Protein AF-A0A842NS32-F1 (afdb_monomer_lite)

Structure (mmCIF, N/CA/C/O backbone):
data_AF-A0A842NS32-F1
#
_entry.id   AF-A0A842NS32-F1
#
loop_
_atom_site.group_PDB
_atom_site.id
_atom_site.type_symbol
_atom_site.label_atom_id
_atom_site.label_alt_id
_atom_site.label_comp_id
_atom_site.label_asym_id
_atom_site.label_entity_id
_atom_site.label_seq_id
_atom_site.pdbx_PDB_ins_code
_atom_site.Cartn_x
_atom_site.Cartn_y
_atom_site.Cartn_z
_atom_site.occupancy
_atom_site.B_iso_or_equiv
_atom_site.auth_seq_id
_atom_site.auth_comp_id
_atom_site.auth_asym_id
_atom_site.auth_atom_id
_atom_site.pdbx_PDB_model_num
ATOM 1 N N . MET A 1 1 ? -2.900 14.618 24.234 1.00 45.28 1 MET A N 1
ATOM 2 C CA . MET A 1 1 ? -1.865 13.557 24.297 1.00 45.28 1 MET A CA 1
ATOM 3 C C . MET A 1 1 ? -1.963 12.513 23.173 1.00 45.28 1 MET A C 1
ATOM 5 O O . MET A 1 1 ? -0.923 12.152 22.649 1.00 45.28 1 MET A O 1
ATOM 9 N N . LYS A 1 2 ? -3.157 12.092 22.707 1.00 45.94 2 LYS A N 1
ATOM 10 C CA . LYS A 1 2 ? -3.294 11.136 21.575 1.00 45.94 2 LYS A CA 1
ATOM 11 C C . LYS A 1 2 ? -2.631 11.578 20.254 1.00 45.94 2 LYS A C 1
ATOM 13 O O . LYS A 1 2 ? -2.030 10.757 19.581 1.00 45.94 2 LYS A O 1
ATOM 18 N N . LYS A 1 3 ? -2.688 12.870 19.901 1.00 48.31 3 LYS A N 1
ATOM 19 C CA . LYS A 1 3 ? -2.127 13.389 18.633 1.00 48.31 3 LYS A CA 1
ATOM 20 C C . LYS A 1 3 ? -0.599 13.258 18.542 1.00 48.31 3 LYS A C 1
ATOM 22 O O . LYS A 1 3 ? -0.078 12.995 17.469 1.00 48.31 3 LYS A O 1
ATOM 27 N N . LEU A 1 4 ? 0.094 13.395 19.676 1.00 44.69 4 LEU A N 1
ATOM 28 C CA . LEU A 1 4 ? 1.550 13.268 19.749 1.00 44.69 4 LEU A CA 1
ATOM 29 C C . LEU A 1 4 ? 1.989 11.804 19.625 1.00 44.69 4 LEU A C 1
ATOM 31 O O . LEU A 1 4 ? 2.968 11.526 18.951 1.00 44.69 4 LEU A O 1
ATOM 35 N N . ALA A 1 5 ? 1.229 10.874 20.211 1.00 54.56 5 ALA A N 1
ATOM 36 C CA . ALA A 1 5 ? 1.487 9.442 20.075 1.00 54.56 5 ALA A CA 1
ATOM 37 C C . ALA A 1 5 ? 1.289 8.960 18.629 1.00 54.56 5 ALA A C 1
ATOM 39 O O . ALA A 1 5 ? 2.113 8.212 18.123 1.00 54.56 5 ALA A O 1
ATOM 40 N N . VAL A 1 6 ? 0.249 9.439 17.938 1.00 58.41 6 VAL A N 1
ATOM 41 C CA . VAL A 1 6 ? 0.015 9.116 16.518 1.00 58.41 6 VAL A CA 1
ATOM 42 C C . VAL A 1 6 ? 1.120 9.692 15.633 1.00 58.41 6 VAL A C 1
ATOM 44 O O . VAL A 1 6 ? 1.646 8.983 14.785 1.00 58.41 6 VAL A O 1
ATOM 47 N N . PHE A 1 7 ? 1.527 10.944 15.864 1.00 62.53 7 PHE A N 1
ATOM 48 C CA . PHE A 1 7 ? 2.652 11.543 15.143 1.00 62.53 7 PHE A CA 1
ATOM 49 C C . PHE A 1 7 ? 3.964 10.792 15.406 1.00 62.53 7 PHE A C 1
ATOM 51 O O . PHE A 1 7 ? 4.702 10.508 14.472 1.00 62.53 7 PHE A O 1
ATOM 58 N N . ALA A 1 8 ? 4.221 10.402 16.656 1.00 61.50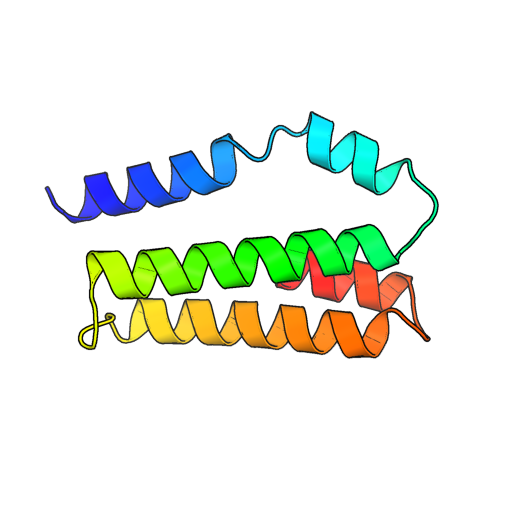 8 ALA A N 1
ATOM 59 C CA . ALA A 1 8 ? 5.387 9.606 17.016 1.00 61.50 8 ALA A CA 1
ATOM 60 C C . ALA A 1 8 ? 5.374 8.228 16.345 1.00 61.50 8 ALA A C 1
ATOM 62 O O . ALA A 1 8 ? 6.416 7.800 15.874 1.00 61.50 8 ALA A O 1
ATOM 63 N N . ILE A 1 9 ? 4.215 7.567 16.242 1.00 62.50 9 ILE A N 1
ATOM 64 C CA . ILE A 1 9 ? 4.062 6.287 15.532 1.00 62.50 9 ILE A CA 1
ATOM 65 C C . ILE A 1 9 ? 4.316 6.464 14.030 1.00 62.50 9 ILE A C 1
ATOM 67 O O . ILE A 1 9 ? 5.082 5.693 13.464 1.00 62.50 9 ILE A O 1
ATOM 71 N N . ILE A 1 10 ? 3.764 7.508 13.399 1.00 65.69 10 ILE A N 1
ATOM 72 C CA . ILE A 1 10 ? 4.023 7.823 11.982 1.00 65.69 10 ILE A CA 1
ATOM 73 C C . ILE A 1 10 ? 5.524 8.045 11.756 1.00 65.69 10 ILE A C 1
ATOM 75 O O . ILE A 1 10 ? 6.115 7.429 10.875 1.00 65.69 10 ILE A O 1
ATOM 79 N N . VAL A 1 11 ? 6.170 8.857 12.597 1.00 65.25 11 VAL A N 1
ATOM 80 C CA . VAL A 1 11 ? 7.615 9.112 12.509 1.00 65.25 11 VAL A CA 1
ATOM 81 C C . VAL A 1 11 ? 8.440 7.854 12.809 1.00 65.25 11 VAL A C 1
ATOM 83 O O . VAL A 1 11 ? 9.491 7.679 12.206 1.00 65.25 11 VAL A O 1
ATOM 86 N N . LEU A 1 12 ? 7.979 6.943 13.673 1.00 60.88 12 LEU A N 1
ATOM 87 C CA . LEU A 1 12 ? 8.664 5.671 13.941 1.00 60.88 12 LEU A CA 1
ATOM 88 C C . LEU A 1 12 ? 8.594 4.713 12.741 1.00 60.88 12 LEU A C 1
ATOM 90 O O . LEU A 1 12 ? 9.579 4.049 12.420 1.00 60.88 12 LEU A O 1
ATOM 94 N N . ILE A 1 13 ? 7.441 4.651 12.067 1.00 58.75 13 ILE A N 1
ATOM 95 C CA . ILE A 1 13 ? 7.239 3.812 10.876 1.00 58.75 13 ILE A CA 1
ATOM 96 C C . ILE A 1 13 ? 8.081 4.349 9.715 1.00 58.75 13 ILE A C 1
ATOM 98 O O . ILE A 1 13 ? 8.791 3.580 9.081 1.00 58.75 13 ILE A O 1
ATOM 102 N N . PHE A 1 14 ? 8.084 5.665 9.485 1.00 56.38 14 PHE A N 1
ATOM 103 C CA . PHE A 1 14 ? 8.897 6.277 8.427 1.00 56.38 14 PHE A CA 1
ATOM 104 C C . PHE A 1 14 ? 10.395 6.329 8.768 1.00 56.38 14 PHE A C 1
ATOM 106 O O . PHE A 1 14 ? 11.233 6.163 7.889 1.00 56.38 14 PHE A O 1
ATOM 113 N N . GLY A 1 15 ? 10.752 6.515 10.039 1.00 50.09 15 GLY A N 1
ATOM 114 C CA . GLY A 1 15 ? 12.141 6.642 10.491 1.00 50.09 15 GLY A CA 1
ATOM 115 C C . GLY A 1 15 ? 12.913 5.323 10.554 1.00 50.09 15 GLY A C 1
ATOM 116 O O . GLY A 1 15 ? 14.141 5.342 10.587 1.00 50.09 15 GLY A O 1
ATOM 117 N N . THR A 1 16 ? 12.222 4.178 10.551 1.00 48.41 16 THR A N 1
ATOM 118 C CA . THR A 1 16 ? 12.861 2.850 10.469 1.00 48.41 16 THR A CA 1
ATOM 119 C C . THR A 1 16 ? 13.091 2.381 9.034 1.00 48.41 16 THR A C 1
ATOM 121 O O . THR A 1 16 ? 13.912 1.483 8.817 1.00 48.41 16 THR A O 1
ATOM 124 N N . ILE A 1 17 ? 12.467 3.032 8.043 1.00 52.47 17 ILE A N 1
ATOM 125 C CA . ILE A 1 17 ? 12.854 2.907 6.635 1.00 52.47 17 ILE A CA 1
ATOM 126 C C . ILE A 1 17 ? 14.156 3.692 6.471 1.00 52.47 17 ILE A C 1
ATOM 128 O O . ILE A 1 17 ? 14.203 4.840 6.038 1.00 52.47 17 ILE A O 1
ATOM 132 N N . SER A 1 18 ? 15.235 3.063 6.923 1.00 44.03 18 SER A N 1
ATOM 133 C CA . SER A 1 18 ? 16.591 3.570 6.795 1.00 44.03 18 SER A CA 1
ATOM 134 C C . SER A 1 18 ? 16.826 3.920 5.319 1.00 44.03 18 SER A C 1
ATOM 136 O O . SER A 1 18 ? 16.534 3.076 4.466 1.00 44.03 18 SER A O 1
ATOM 138 N N . PRO A 1 19 ? 17.385 5.097 4.983 1.00 50.09 19 PRO A N 1
ATOM 139 C CA . PRO A 1 19 ? 17.725 5.447 3.603 1.00 50.09 19 PRO A CA 1
ATOM 140 C C . PRO A 1 19 ? 18.559 4.363 2.911 1.00 50.09 19 PRO A C 1
ATOM 142 O O . PRO A 1 19 ? 18.449 4.184 1.710 1.00 50.09 19 PRO A O 1
ATOM 145 N N . SER A 1 20 ? 19.321 3.576 3.678 1.00 44.69 20 SER A N 1
ATOM 146 C CA . SER A 1 20 ? 20.116 2.438 3.209 1.00 44.69 20 SER A CA 1
ATOM 147 C C . SER A 1 20 ? 19.312 1.238 2.682 1.00 44.69 20 SER A C 1
ATOM 149 O O . SER A 1 20 ? 19.837 0.500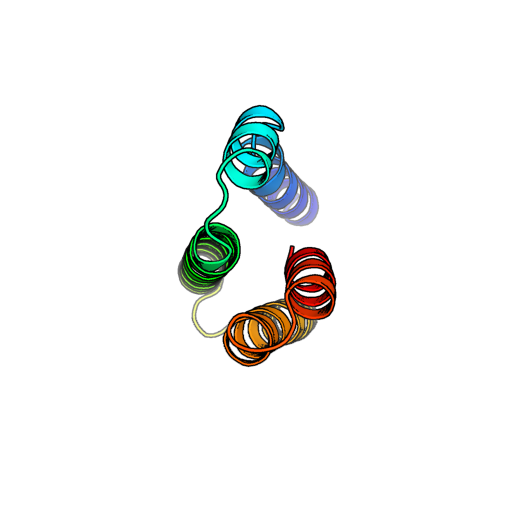 1.853 1.00 44.69 20 SER A O 1
ATOM 151 N N . LEU A 1 21 ? 18.065 1.023 3.122 1.00 46.56 21 LEU A N 1
ATOM 152 C CA . LEU A 1 21 ? 17.166 -0.005 2.562 1.00 46.56 21 LEU A CA 1
ATOM 153 C C . LEU A 1 21 ? 16.613 0.431 1.206 1.00 46.56 21 LEU A C 1
ATOM 155 O O . LEU A 1 21 ? 16.457 -0.384 0.299 1.00 46.56 21 LEU A O 1
ATOM 159 N N . VAL A 1 22 ? 16.347 1.729 1.080 1.00 48.72 22 VAL A N 1
ATOM 160 C CA . VAL A 1 22 ? 15.928 2.361 -0.167 1.00 48.72 22 VAL A CA 1
ATOM 161 C C . VAL A 1 22 ? 17.104 2.336 -1.147 1.00 48.72 22 VAL A C 1
ATOM 163 O O . VAL A 1 22 ? 16.966 1.806 -2.239 1.00 48.72 22 VAL A O 1
ATOM 166 N N . ASP A 1 23 ? 18.297 2.750 -0.731 1.00 43.69 23 ASP A N 1
ATOM 167 C CA . ASP A 1 23 ? 19.493 2.785 -1.585 1.00 43.69 23 ASP A CA 1
ATOM 168 C C . ASP A 1 23 ? 19.886 1.392 -2.127 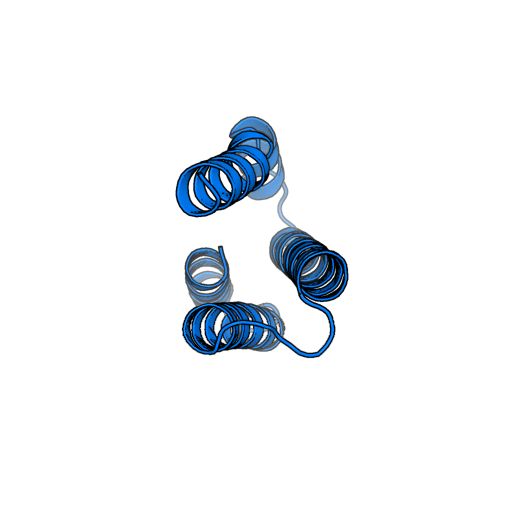1.00 43.69 23 ASP A C 1
ATOM 170 O O . ASP A 1 23 ? 20.226 1.244 -3.300 1.00 43.69 23 ASP A O 1
ATOM 174 N N . HIS A 1 24 ? 19.739 0.331 -1.319 1.00 46.31 24 HIS A N 1
ATOM 175 C CA . HIS A 1 24 ? 19.961 -1.048 -1.783 1.00 46.31 24 HIS A CA 1
ATOM 176 C C . HIS A 1 24 ? 18.851 -1.571 -2.711 1.00 46.31 24 HIS A C 1
ATOM 178 O O . HIS A 1 24 ? 19.147 -2.303 -3.653 1.00 46.31 24 HIS A O 1
ATOM 184 N N . ALA A 1 25 ? 17.585 -1.199 -2.481 1.00 49.06 25 ALA A N 1
ATOM 185 C CA . ALA A 1 25 ? 16.467 -1.590 -3.345 1.00 49.06 25 ALA A CA 1
ATOM 186 C C . ALA A 1 25 ? 16.472 -0.844 -4.691 1.00 49.06 25 ALA A C 1
ATOM 188 O O . ALA A 1 25 ? 16.066 -1.405 -5.704 1.00 49.06 25 ALA A O 1
ATOM 189 N N . TYR A 1 26 ? 16.975 0.393 -4.718 1.00 49.22 26 TYR A N 1
ATOM 190 C CA . TYR A 1 26 ? 17.201 1.162 -5.944 1.00 49.22 26 TYR A CA 1
ATOM 191 C C . TYR A 1 26 ? 18.434 0.668 -6.727 1.00 49.22 26 TYR A C 1
ATOM 193 O O . TYR A 1 26 ? 18.477 0.829 -7.948 1.00 49.22 26 TYR A O 1
ATOM 201 N N . GLY A 1 27 ? 19.407 0.037 -6.054 1.00 50.75 27 GLY A N 1
ATOM 202 C CA . GLY A 1 27 ? 20.610 -0.548 -6.662 1.00 50.75 27 GLY A CA 1
ATOM 203 C C . GLY A 1 27 ? 20.442 -1.960 -7.243 1.00 50.75 27 GLY A C 1
ATOM 204 O O . GLY A 1 27 ? 21.316 -2.415 -7.983 1.00 50.75 27 GLY A O 1
ATOM 205 N N . GLN A 1 28 ? 19.339 -2.659 -6.947 1.00 46.97 28 GLN A N 1
ATOM 206 C CA . GLN A 1 28 ? 19.068 -4.011 -7.444 1.00 46.97 28 GLN A CA 1
ATOM 207 C C . GLN A 1 28 ? 18.048 -3.975 -8.591 1.00 46.97 28 GLN A C 1
ATOM 209 O O . GLN A 1 28 ? 16.902 -3.570 -8.434 1.00 46.97 28 GLN A O 1
ATOM 214 N N . SER A 1 29 ? 18.493 -4.415 -9.763 1.00 56.16 29 SER A N 1
ATOM 215 C CA . SER A 1 29 ? 17.869 -4.339 -11.090 1.00 56.16 29 SER A CA 1
ATOM 216 C C . SER A 1 29 ? 16.600 -5.190 -11.303 1.00 56.16 29 SER A C 1
ATOM 218 O O . SER A 1 29 ? 16.325 -5.613 -12.425 1.00 56.16 29 SER A O 1
ATOM 220 N N . ASP A 1 30 ? 15.805 -5.427 -10.256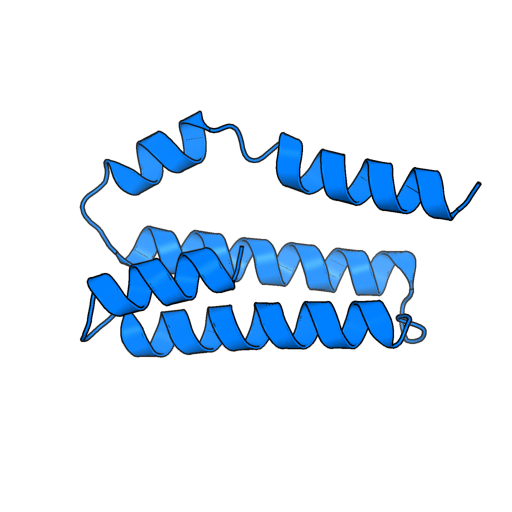 1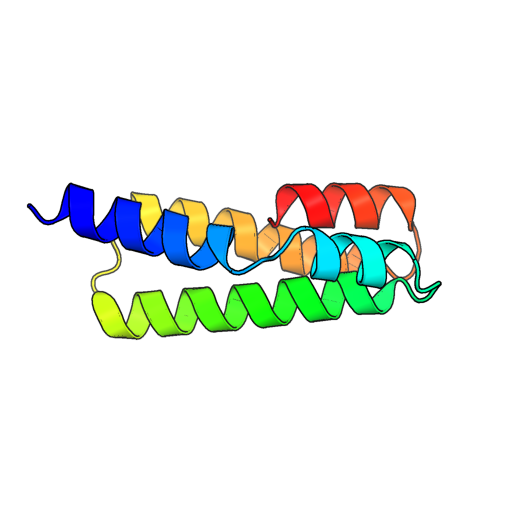.00 66.12 30 ASP A N 1
ATOM 221 C CA . ASP A 1 30 ? 14.511 -6.108 -10.342 1.00 66.12 30 ASP A CA 1
ATOM 222 C C . ASP A 1 30 ? 13.386 -5.171 -9.859 1.00 66.12 30 ASP A C 1
ATOM 224 O O . ASP A 1 30 ? 13.216 -4.984 -8.650 1.00 66.12 30 ASP A O 1
ATOM 228 N N . PRO A 1 31 ? 12.586 -4.595 -10.778 1.00 66.19 31 PRO A N 1
ATOM 229 C CA . PRO A 1 31 ? 11.457 -3.726 -10.446 1.00 66.19 31 PRO A CA 1
ATOM 230 C C . PRO A 1 31 ? 10.494 -4.342 -9.419 1.00 66.19 31 PRO A C 1
ATOM 232 O O . PRO A 1 31 ? 9.854 -3.615 -8.658 1.00 66.19 31 PRO A O 1
ATOM 235 N N . SER A 1 32 ? 10.418 -5.677 -9.327 1.00 76.38 32 SER A N 1
ATOM 236 C CA . SER A 1 32 ? 9.520 -6.369 -8.397 1.00 76.38 32 SER A CA 1
ATOM 237 C C . SER A 1 32 ? 9.830 -6.098 -6.921 1.00 76.38 32 SER A C 1
ATOM 239 O O . SER A 1 32 ? 8.953 -6.283 -6.069 1.00 76.38 32 SER A O 1
ATOM 241 N N . ILE A 1 33 ? 11.031 -5.603 -6.594 1.00 77.00 33 ILE A N 1
ATOM 242 C CA . ILE A 1 33 ? 11.383 -5.217 -5.225 1.00 77.00 33 ILE A CA 1
ATOM 243 C C . ILE A 1 33 ? 10.565 -4.020 -4.730 1.00 77.00 33 ILE A C 1
ATOM 245 O O . ILE A 1 33 ? 10.146 -4.014 -3.573 1.00 77.00 33 ILE A O 1
ATOM 249 N N . LEU A 1 34 ? 10.254 -3.061 -5.611 1.00 78.38 34 LEU A N 1
ATOM 250 C CA . LEU A 1 34 ? 9.418 -1.902 -5.281 1.00 78.38 34 LEU A CA 1
ATOM 251 C C . LEU A 1 34 ? 8.005 -2.354 -4.910 1.00 78.38 34 LEU A C 1
ATOM 253 O O . LEU A 1 34 ? 7.469 -1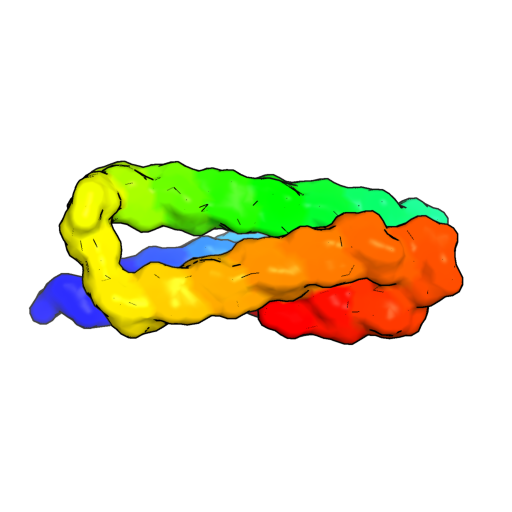.956 -3.877 1.00 78.38 34 LEU A O 1
ATOM 257 N N . LEU A 1 35 ? 7.437 -3.265 -5.705 1.00 83.06 35 LEU A N 1
ATOM 258 C CA . LEU A 1 35 ? 6.130 -3.852 -5.423 1.00 83.06 35 LEU A CA 1
ATOM 259 C C . LEU A 1 35 ? 6.132 -4.631 -4.101 1.00 83.06 35 LEU A C 1
ATOM 261 O O . LEU A 1 35 ? 5.210 -4.492 -3.300 1.00 83.06 35 LEU A O 1
ATOM 265 N N . ARG A 1 36 ? 7.179 -5.420 -3.830 1.00 83.44 36 ARG A N 1
ATOM 266 C CA . ARG A 1 36 ? 7.309 -6.159 -2.564 1.00 83.44 36 ARG A CA 1
ATOM 267 C C . ARG A 1 36 ? 7.334 -5.232 -1.352 1.00 83.44 36 ARG A C 1
ATOM 269 O O . ARG A 1 36 ? 6.635 -5.517 -0.382 1.00 83.44 36 ARG A O 1
ATOM 276 N N . ILE A 1 37 ? 8.103 -4.143 -1.412 1.00 81.12 37 ILE A N 1
ATOM 277 C CA . ILE A 1 37 ? 8.174 -3.144 -0.337 1.00 81.12 37 ILE A CA 1
ATOM 278 C C . ILE A 1 37 ? 6.797 -2.508 -0.125 1.00 81.12 37 ILE A C 1
ATOM 280 O O . ILE A 1 37 ? 6.295 -2.504 0.998 1.00 81.12 37 ILE A O 1
ATOM 284 N N . ALA A 1 38 ? 6.157 -2.054 -1.203 1.00 82.94 38 ALA A N 1
ATOM 285 C CA . ALA A 1 38 ? 4.853 -1.401 -1.152 1.00 82.94 38 ALA A CA 1
ATOM 286 C C . ALA A 1 38 ? 3.759 -2.317 -0.566 1.00 82.94 38 ALA A C 1
ATOM 288 O O . ALA A 1 38 ? 3.025 -1.916 0.335 1.00 82.94 38 ALA A O 1
ATOM 289 N N . VAL A 1 39 ? 3.701 -3.583 -0.996 1.00 87.06 39 VAL A N 1
ATOM 290 C CA . VAL A 1 39 ? 2.745 -4.581 -0.478 1.00 87.06 39 VAL A CA 1
ATOM 291 C C . VAL A 1 39 ? 3.005 -4.916 0.993 1.00 87.06 39 VAL A C 1
ATOM 293 O O . VAL A 1 39 ? 2.066 -5.138 1.760 1.00 87.06 39 VAL A O 1
ATOM 296 N N . GLN A 1 40 ? 4.270 -4.989 1.413 1.00 86.94 40 GLN A N 1
ATOM 297 C CA . GLN A 1 40 ? 4.603 -5.233 2.818 1.00 86.94 40 GLN A CA 1
ATOM 298 C C . GLN A 1 40 ? 4.242 -4.038 3.703 1.00 86.94 40 GLN A C 1
ATOM 300 O O . GLN A 1 40 ? 3.701 -4.247 4.790 1.00 86.94 40 GLN A O 1
ATOM 305 N N . ALA A 1 41 ? 4.503 -2.815 3.241 1.00 83.31 41 ALA A N 1
ATOM 306 C CA . ALA A 1 41 ? 4.129 -1.595 3.946 1.00 83.31 41 ALA A CA 1
ATOM 307 C C . ALA A 1 41 ? 2.603 -1.489 4.103 1.00 83.31 41 ALA A C 1
ATOM 309 O O . ALA A 1 41 ? 2.122 -1.320 5.222 1.00 83.31 41 ALA A O 1
ATOM 310 N N . ASP A 1 42 ? 1.842 -1.704 3.026 1.00 86.56 42 ASP A N 1
ATOM 311 C CA . ASP A 1 42 ? 0.372 -1.694 3.042 1.00 86.56 42 ASP A CA 1
ATOM 312 C C . ASP A 1 42 ? -0.206 -2.680 4.073 1.00 86.56 42 ASP A C 1
ATOM 314 O O . ASP A 1 42 ? -1.025 -2.310 4.918 1.00 86.56 42 ASP A O 1
ATOM 318 N N . LYS A 1 43 ? 0.317 -3.916 4.099 1.00 89.88 43 LYS A N 1
ATOM 319 C CA . LYS A 1 43 ? -0.058 -4.930 5.100 1.00 89.88 43 LYS A CA 1
ATOM 320 C C . LYS A 1 43 ? 0.266 -4.507 6.532 1.00 89.88 43 LYS A C 1
ATOM 322 O O . LYS A 1 43 ? -0.505 -4.784 7.449 1.00 89.88 43 LYS A O 1
ATOM 327 N N . GLN A 1 44 ? 1.415 -3.876 6.759 1.00 85.19 44 GLN A N 1
ATOM 328 C CA . GLN A 1 44 ? 1.769 -3.404 8.098 1.00 85.19 44 GLN A CA 1
ATOM 329 C C . GLN A 1 44 ? 0.857 -2.263 8.548 1.00 85.19 44 GLN A C 1
ATOM 331 O O . GLN A 1 44 ? 0.446 -2.251 9.707 1.00 85.19 44 GLN A O 1
ATOM 336 N N . ILE A 1 45 ? 0.502 -1.350 7.642 1.00 84.44 45 ILE A N 1
ATOM 337 C CA . ILE A 1 45 ? -0.380 -0.223 7.948 1.00 84.44 45 ILE A CA 1
ATOM 338 C C . ILE A 1 45 ? -1.779 -0.725 8.309 1.00 84.44 45 ILE A C 1
ATOM 340 O O . ILE A 1 45 ? -2.280 -0.351 9.368 1.00 84.44 45 ILE A O 1
ATOM 344 N N . VAL A 1 46 ? -2.386 -1.611 7.509 1.00 89.62 46 VAL A N 1
ATOM 345 C CA . VAL A 1 46 ? -3.736 -2.125 7.814 1.00 89.62 46 VAL A CA 1
ATOM 346 C C . VAL A 1 46 ? -3.770 -2.897 9.132 1.00 89.62 46 VAL A C 1
ATOM 348 O O . VAL A 1 46 ? -4.652 -2.660 9.951 1.00 89.62 46 VAL A O 1
ATOM 351 N N . ASN A 1 47 ? -2.755 -3.725 9.409 1.00 86.88 47 ASN A N 1
ATOM 352 C CA . ASN A 1 47 ? -2.658 -4.455 10.675 1.00 86.88 47 ASN A CA 1
ATOM 353 C C . ASN A 1 47 ? -2.521 -3.511 11.877 1.00 86.88 47 ASN A C 1
ATOM 355 O O . ASN A 1 47 ? -3.037 -3.794 12.958 1.00 86.88 47 ASN A O 1
ATOM 359 N N . GLN A 1 48 ? -1.807 -2.394 11.722 1.00 83.38 48 GLN A N 1
ATOM 360 C CA . GLN A 1 48 ? -1.687 -1.400 12.786 1.00 83.38 48 GLN A CA 1
ATOM 361 C C . GLN A 1 48 ? -2.970 -0.588 12.961 1.00 83.38 48 GLN A C 1
ATOM 363 O O . GLN A 1 48 ? -3.353 -0.316 14.098 1.00 83.38 48 GLN A O 1
ATOM 368 N N . LEU A 1 49 ? -3.643 -0.225 11.867 1.00 87.12 49 LEU A N 1
ATOM 369 C CA . LEU A 1 49 ? -4.932 0.459 11.920 1.00 87.12 49 LEU A CA 1
ATOM 370 C C . LEU A 1 49 ? -5.975 -0.407 12.628 1.00 87.12 49 LEU A C 1
ATOM 372 O O . LEU A 1 49 ? -6.594 0.068 13.578 1.00 87.12 49 LEU A O 1
ATOM 376 N N . ASP A 1 50 ? -6.086 -1.678 12.247 1.00 88.19 50 ASP A N 1
ATOM 377 C CA . ASP A 1 50 ? -6.971 -2.652 12.890 1.00 88.19 50 ASP A CA 1
ATOM 378 C C . ASP A 1 50 ? -6.608 -2.854 14.371 1.00 88.19 50 ASP A C 1
ATOM 380 O O . ASP A 1 50 ? -7.452 -2.761 15.257 1.00 88.19 50 ASP A O 1
ATOM 384 N N . ARG A 1 51 ? -5.316 -2.985 14.695 1.00 90.31 51 ARG A N 1
ATOM 385 C CA . ARG A 1 51 ? -4.870 -3.131 16.090 1.00 90.31 51 ARG A CA 1
ATOM 386 C C . ARG A 1 51 ? -5.173 -1.913 16.970 1.00 90.31 51 ARG A C 1
ATOM 388 O O . ARG A 1 51 ? -5.403 -2.077 18.168 1.00 90.31 51 ARG A O 1
ATOM 395 N N . VAL A 1 52 ? -5.078 -0.697 16.433 1.00 87.19 52 VAL A N 1
ATOM 396 C CA . VAL A 1 52 ? -5.228 0.548 17.212 1.00 87.19 52 VAL A CA 1
ATOM 397 C C . VAL A 1 52 ? -6.679 1.020 17.262 1.00 87.19 52 VAL A C 1
ATOM 399 O O . VAL A 1 52 ? -7.103 1.568 18.282 1.00 87.19 52 VAL A O 1
ATOM 402 N N . TYR A 1 53 ? -7.426 0.831 16.176 1.00 86.19 53 TYR A N 1
ATOM 403 C CA . TYR A 1 53 ? -8.762 1.393 15.994 1.00 86.19 53 TYR A CA 1
ATOM 404 C C . TYR A 1 53 ? -9.852 0.339 15.759 1.00 86.19 53 TYR A C 1
ATOM 406 O O . TYR A 1 53 ? -11.023 0.667 15.951 1.00 86.19 53 TYR A O 1
ATOM 414 N N . GLY A 1 54 ? -9.505 -0.894 15.376 1.00 89.31 54 GLY A N 1
ATOM 415 C CA . GLY A 1 54 ? -10.456 -1.933 14.970 1.00 89.31 54 GLY A CA 1
ATOM 416 C C . GLY A 1 54 ? -11.405 -1.416 13.892 1.00 89.31 54 GLY A C 1
ATOM 417 O O . GLY A 1 54 ? -10.989 -0.740 12.953 1.00 89.31 54 GLY A O 1
ATOM 418 N N . ASP A 1 55 ? -12.705 -1.607 14.108 1.00 88.19 55 ASP A N 1
ATOM 419 C CA . ASP A 1 55 ? -13.760 -1.117 13.211 1.00 88.19 55 ASP A CA 1
ATOM 420 C C . ASP A 1 55 ? -13.971 0.412 13.259 1.00 88.19 55 ASP A C 1
ATOM 422 O O . ASP A 1 55 ? -14.802 0.959 12.535 1.00 88.19 55 ASP A O 1
ATOM 426 N N . GLN A 1 56 ? -13.255 1.134 14.129 1.00 91.88 56 GLN A N 1
ATOM 427 C CA . GLN A 1 56 ? -13.444 2.568 14.386 1.00 91.88 56 GLN A CA 1
ATOM 428 C C . GLN A 1 56 ? -12.293 3.426 13.843 1.00 91.88 56 GLN A C 1
ATOM 430 O O . GLN A 1 56 ? -11.874 4.399 14.481 1.00 91.88 56 GLN A O 1
ATOM 435 N N . ILE A 1 57 ? -11.765 3.082 12.664 1.00 86.75 57 ILE A N 1
ATOM 436 C CA . ILE A 1 57 ? -10.729 3.880 11.995 1.00 86.75 57 ILE A CA 1
ATOM 437 C C . ILE A 1 57 ? -11.295 5.278 11.678 1.00 86.75 57 ILE A C 1
ATOM 439 O O . ILE A 1 57 ? -12.318 5.401 11.004 1.00 86.75 57 ILE A O 1
ATOM 443 N N . PRO A 1 58 ? -10.642 6.364 12.132 1.00 88.19 58 PRO A N 1
ATOM 444 C CA . PRO A 1 58 ? -11.046 7.721 11.787 1.00 88.19 58 PRO A CA 1
ATOM 445 C C . PRO A 1 58 ? -11.107 7.937 10.268 1.00 88.19 58 PRO A C 1
ATOM 447 O O . PRO A 1 58 ? -10.154 7.617 9.560 1.00 88.19 58 PRO A O 1
ATOM 450 N N . ASN A 1 59 ? -12.183 8.559 9.773 1.00 87.00 59 ASN A N 1
ATOM 451 C CA . ASN A 1 59 ? -12.433 8.743 8.334 1.00 87.00 59 ASN A CA 1
ATOM 452 C C . ASN A 1 59 ? -11.253 9.388 7.576 1.00 87.00 59 ASN A C 1
ATOM 454 O O . ASN A 1 59 ? -10.926 9.003 6.462 1.00 87.00 59 ASN A O 1
ATOM 458 N N . ASN A 1 60 ? -10.559 10.349 8.189 1.00 83.19 60 ASN A N 1
ATOM 459 C CA . ASN A 1 60 ? -9.386 10.979 7.580 1.00 83.19 60 ASN A CA 1
ATOM 460 C C . ASN A 1 60 ? -8.198 10.013 7.412 1.00 83.19 60 ASN A C 1
ATOM 462 O O . ASN A 1 60 ? -7.457 10.136 6.439 1.00 83.19 60 ASN A O 1
ATOM 466 N N . LEU A 1 61 ? -8.013 9.073 8.345 1.00 82.94 61 LEU A N 1
ATOM 467 C CA . LEU A 1 61 ? -6.991 8.030 8.243 1.00 82.94 61 LEU A CA 1
ATOM 468 C C . LEU A 1 61 ? -7.397 6.966 7.226 1.00 82.94 61 LEU A C 1
ATOM 470 O O . LEU A 1 61 ? -6.547 6.529 6.461 1.00 82.94 61 LEU A O 1
ATOM 474 N N . GLN A 1 62 ? -8.683 6.614 7.168 1.00 88.25 62 GLN A N 1
ATOM 475 C CA . GLN A 1 62 ? -9.206 5.690 6.163 1.00 88.25 62 GLN A CA 1
ATOM 476 C C . GLN A 1 62 ? -9.026 6.243 4.743 1.00 88.25 62 GLN A C 1
ATOM 478 O O . GLN A 1 62 ? -8.472 5.557 3.895 1.00 88.25 62 GLN A O 1
ATOM 483 N N . ILE A 1 63 ? -9.349 7.520 4.506 1.00 86.81 63 ILE A N 1
ATOM 484 C CA . ILE A 1 63 ? -9.112 8.182 3.211 1.00 86.81 63 ILE A CA 1
ATOM 485 C C . ILE A 1 63 ? -7.627 8.147 2.820 1.00 86.81 63 ILE A C 1
ATOM 487 O O . ILE A 1 63 ? -7.298 7.923 1.653 1.00 86.81 63 ILE A O 1
ATOM 491 N N . LEU A 1 64 ? -6.726 8.397 3.777 1.00 85.56 64 LEU A N 1
ATOM 492 C CA . LEU A 1 64 ? -5.286 8.384 3.519 1.00 85.56 64 LEU A CA 1
ATOM 493 C C . LEU A 1 64 ? -4.791 6.969 3.199 1.00 85.56 64 LEU A C 1
ATOM 495 O O . LEU A 1 64 ? -4.061 6.788 2.225 1.00 85.56 64 LEU A O 1
ATOM 499 N N . TYR A 1 65 ? -5.238 5.982 3.977 1.00 87.50 65 TYR A N 1
ATOM 500 C CA . TYR A 1 65 ? -4.949 4.573 3.743 1.00 87.50 65 TYR A CA 1
ATOM 501 C C . TYR A 1 65 ? -5.452 4.119 2.368 1.00 87.50 65 TYR A C 1
ATOM 503 O O . TYR A 1 65 ? -4.664 3.628 1.568 1.00 87.50 65 TYR A O 1
ATOM 511 N N . ASP A 1 66 ? -6.713 4.392 2.027 1.00 90.75 66 ASP A N 1
ATOM 512 C CA . ASP A 1 66 ? -7.314 4.012 0.744 1.00 90.75 66 ASP A CA 1
ATOM 513 C C . ASP A 1 66 ? -6.604 4.649 -0.456 1.00 90.75 66 ASP A C 1
ATOM 515 O O . ASP A 1 66 ? -6.628 4.108 -1.567 1.00 90.75 66 ASP A O 1
ATOM 519 N N . LYS A 1 67 ? -6.016 5.838 -0.273 1.00 86.88 67 LYS A N 1
ATOM 520 C CA . LYS A 1 67 ? -5.215 6.498 -1.308 1.00 86.88 67 LYS A CA 1
ATOM 521 C C . LYS A 1 67 ? -3.886 5.770 -1.512 1.00 86.88 67 LYS A C 1
ATOM 523 O O . LYS A 1 67 ? -3.558 5.460 -2.656 1.00 86.88 67 LYS A O 1
ATOM 528 N N . GLY A 1 68 ? -3.168 5.470 -0.428 1.00 84.94 68 GLY A N 1
ATOM 529 C CA . GLY A 1 68 ? -1.923 4.697 -0.474 1.00 84.94 68 GLY A CA 1
ATOM 530 C C . GLY A 1 68 ? -2.147 3.289 -1.032 1.00 84.94 68 GLY A C 1
ATOM 531 O O . GLY A 1 68 ? -1.501 2.898 -1.999 1.00 84.94 68 GLY A O 1
ATOM 532 N N . HIS A 1 69 ? -3.156 2.576 -0.528 1.00 91.12 69 HIS A N 1
ATOM 533 C CA . HIS A 1 69 ? -3.545 1.239 -0.984 1.00 91.12 69 HIS A CA 1
ATOM 534 C C . HIS A 1 69 ? -3.842 1.197 -2.494 1.00 91.12 69 HIS A C 1
ATOM 536 O O . HIS A 1 69 ? -3.371 0.316 -3.216 1.00 91.12 69 HIS A O 1
ATOM 542 N N . ARG A 1 70 ? -4.556 2.204 -3.022 1.00 89.94 70 ARG A N 1
ATOM 543 C CA . ARG A 1 70 ? -4.792 2.337 -4.472 1.00 89.94 70 ARG A CA 1
ATOM 544 C C . ARG A 1 70 ? -3.517 2.594 -5.274 1.00 89.94 70 ARG A C 1
ATOM 546 O O . ARG A 1 70 ? -3.420 2.120 -6.407 1.00 89.94 70 ARG A O 1
ATOM 553 N N . ALA A 1 71 ? -2.557 3.328 -4.721 1.00 84.50 71 ALA A N 1
ATOM 554 C CA . ALA A 1 71 ? -1.266 3.540 -5.365 1.00 84.50 71 ALA A CA 1
ATOM 555 C C . ALA A 1 71 ? -0.434 2.245 -5.395 1.00 84.50 71 ALA A C 1
ATOM 557 O O . ALA A 1 71 ? 0.126 1.926 -6.439 1.00 84.50 71 ALA A O 1
ATOM 558 N N . VAL A 1 72 ? -0.462 1.424 -4.333 1.00 85.06 72 VAL A N 1
ATOM 559 C CA . VAL A 1 72 ? 0.148 0.075 -4.334 1.00 85.06 72 VAL A CA 1
ATOM 560 C C . VAL A 1 72 ? -0.481 -0.824 -5.402 1.00 85.06 72 VAL A C 1
ATOM 562 O O . VAL A 1 72 ? 0.229 -1.499 -6.145 1.00 85.06 72 VAL A O 1
ATOM 565 N N . TYR A 1 73 ? -1.808 -0.795 -5.538 1.00 85.81 73 TYR A N 1
ATOM 566 C CA . TYR A 1 73 ? -2.488 -1.526 -6.610 1.00 85.81 73 TYR A CA 1
ATOM 567 C C . TYR A 1 73 ? -2.116 -1.003 -8.007 1.00 85.81 73 TYR A C 1
ATOM 569 O O . TYR A 1 73 ? -1.967 -1.779 -8.947 1.00 85.81 73 TYR A O 1
ATOM 577 N N . SER A 1 74 ? -1.941 0.311 -8.160 1.00 82.44 74 SER A N 1
ATOM 578 C CA . SER A 1 74 ? -1.517 0.912 -9.432 1.00 82.44 74 SER A CA 1
ATOM 579 C C . SER A 1 74 ? -0.084 0.518 -9.791 1.00 82.44 74 SER A C 1
ATOM 581 O O . SER A 1 74 ? 0.165 0.162 -10.942 1.00 82.44 74 SER A O 1
ATOM 583 N N . LEU A 1 75 ? 0.809 0.467 -8.796 1.00 82.69 75 LEU A N 1
ATOM 584 C CA . LEU A 1 75 ? 2.177 -0.028 -8.926 1.00 82.69 75 LEU A CA 1
ATOM 585 C C . LEU A 1 75 ? 2.214 -1.475 -9.435 1.00 82.69 75 LEU A C 1
ATOM 587 O O . LEU A 1 75 ? 2.946 -1.762 -10.375 1.00 82.69 75 LEU A O 1
ATOM 591 N N . ASP A 1 76 ? 1.396 -2.373 -8.874 1.00 84.19 76 ASP A N 1
ATOM 592 C CA . ASP A 1 76 ? 1.271 -3.765 -9.350 1.00 84.19 76 ASP A CA 1
ATOM 593 C C . ASP A 1 76 ? 0.906 -3.839 -10.843 1.00 84.19 76 ASP A C 1
ATOM 595 O O . ASP A 1 76 ? 1.406 -4.688 -11.582 1.00 84.19 76 ASP A O 1
ATOM 599 N N . LYS A 1 77 ? 0.066 -2.909 -11.319 1.00 82.94 77 LYS A N 1
ATOM 600 C CA . LYS A 1 77 ? -0.364 -2.845 -12.723 1.00 82.94 77 LYS A CA 1
ATOM 601 C C . LYS A 1 77 ? 0.653 -2.204 -13.661 1.00 82.94 77 LYS A C 1
ATOM 603 O O . LYS A 1 77 ? 0.691 -2.588 -14.831 1.00 82.94 77 LYS A O 1
ATOM 608 N N . SER A 1 78 ? 1.418 -1.214 -13.207 1.00 79.56 78 SER A N 1
ATOM 609 C CA . SER A 1 78 ? 2.381 -0.497 -14.052 1.00 79.56 78 SER A CA 1
ATOM 610 C C . SER A 1 78 ? 3.728 -1.209 -14.144 1.00 79.56 78 SER A C 1
ATOM 612 O O . SER A 1 78 ? 4.332 -1.201 -15.217 1.00 79.56 78 SER A O 1
ATOM 614 N N . LEU A 1 79 ? 4.147 -1.911 -13.085 1.00 78.25 79 LEU A N 1
ATOM 615 C CA . LEU A 1 79 ? 5.440 -2.597 -13.004 1.00 78.25 79 LEU A CA 1
ATOM 616 C C . LEU A 1 79 ? 5.796 -3.491 -14.211 1.00 78.25 79 LEU A C 1
ATOM 618 O O . LEU A 1 79 ? 6.951 -3.448 -14.636 1.00 78.25 79 LEU A O 1
ATOM 622 N N . PRO A 1 80 ? 4.868 -4.280 -14.795 1.00 76.44 80 PRO A N 1
ATOM 623 C CA . PRO A 1 80 ? 5.201 -5.167 -15.911 1.00 76.44 80 PRO A CA 1
ATOM 624 C C . PRO A 1 80 ? 5.503 -4.442 -17.229 1.00 76.44 80 PRO A C 1
ATOM 626 O O . PRO A 1 80 ? 6.203 -4.997 -18.072 1.00 76.44 80 PRO A O 1
ATOM 629 N N . ASN A 1 81 ? 4.957 -3.237 -17.428 1.00 74.81 81 ASN A N 1
ATOM 630 C CA . ASN A 1 81 ? 4.909 -2.584 -18.743 1.00 74.81 81 ASN A CA 1
ATOM 631 C C . ASN A 1 81 ? 5.595 -1.211 -18.780 1.00 74.81 81 ASN A C 1
ATOM 633 O O . ASN A 1 81 ? 5.962 -0.755 -19.859 1.00 74.81 81 ASN A O 1
ATOM 637 N N . ASP A 1 82 ? 5.742 -0.538 -17.636 1.00 79.19 82 ASP A N 1
ATOM 638 C CA . ASP A 1 82 ? 6.211 0.846 -17.568 1.00 79.19 82 ASP A CA 1
ATOM 639 C C . ASP A 1 82 ? 6.960 1.107 -16.253 1.00 79.19 82 ASP A C 1
ATOM 641 O O . ASP A 1 82 ? 6.374 1.405 -15.210 1.00 79.19 82 ASP A O 1
ATOM 645 N N . ILE A 1 83 ? 8.286 0.973 -16.308 1.00 76.12 83 ILE A N 1
ATOM 646 C CA . ILE A 1 83 ? 9.168 1.108 -15.141 1.00 76.12 83 ILE A CA 1
ATOM 647 C C . ILE A 1 83 ? 9.187 2.551 -14.611 1.00 76.12 83 ILE A C 1
ATOM 649 O O . ILE A 1 83 ? 9.302 2.751 -13.401 1.00 76.12 83 ILE A O 1
ATOM 653 N N . GLU A 1 84 ? 9.088 3.566 -15.474 1.00 76.44 84 GLU A N 1
ATOM 654 C CA . GLU A 1 84 ? 9.068 4.967 -15.028 1.00 76.44 84 GLU A CA 1
ATOM 655 C C . GLU A 1 84 ? 7.769 5.291 -14.299 1.00 76.44 84 GLU A C 1
ATOM 657 O O . GLU A 1 84 ? 7.798 5.856 -13.201 1.00 76.44 84 GLU A O 1
ATOM 662 N N . LYS A 1 85 ? 6.636 4.858 -14.857 1.00 75.94 85 LYS A N 1
ATOM 663 C CA . LYS A 1 85 ? 5.343 4.982 -14.192 1.00 75.94 85 LYS A CA 1
ATOM 664 C C . LYS A 1 85 ? 5.294 4.181 -12.896 1.00 75.94 85 LYS A C 1
ATOM 666 O O . LYS A 1 85 ? 4.826 4.701 -11.893 1.00 75.94 85 LYS A O 1
ATOM 671 N N . ALA A 1 86 ? 5.854 2.974 -12.870 1.00 72.38 86 ALA A N 1
ATOM 672 C CA . ALA A 1 86 ? 5.968 2.186 -11.648 1.00 72.38 86 ALA A CA 1
ATOM 673 C C . ALA A 1 86 ? 6.773 2.916 -10.563 1.00 72.38 86 ALA A C 1
ATOM 675 O O . ALA A 1 86 ? 6.379 2.935 -9.402 1.00 72.38 86 ALA A O 1
ATOM 676 N N . LYS A 1 87 ? 7.866 3.600 -10.914 1.00 70.94 87 LYS A N 1
ATOM 677 C CA . LYS A 1 87 ? 8.600 4.431 -9.944 1.00 70.94 87 LYS A CA 1
ATOM 678 C C . LYS A 1 87 ? 7.746 5.578 -9.408 1.00 70.94 87 LYS A C 1
ATOM 680 O O . LYS A 1 87 ? 7.768 5.832 -8.206 1.00 70.94 87 LYS A O 1
ATOM 685 N N . GLN A 1 88 ? 6.989 6.258 -10.267 1.00 76.31 88 GLN A N 1
ATOM 686 C CA . GLN A 1 88 ? 6.074 7.317 -9.830 1.00 76.31 88 GLN A CA 1
ATOM 687 C C . GLN A 1 88 ? 4.961 6.773 -8.928 1.00 76.31 88 GLN A C 1
ATOM 689 O O . GLN A 1 88 ? 4.715 7.334 -7.864 1.00 76.31 88 GLN A O 1
ATOM 694 N N . ASP A 1 89 ? 4.341 5.659 -9.311 1.00 72.94 89 ASP A N 1
ATOM 695 C CA . ASP A 1 89 ? 3.293 4.997 -8.534 1.00 72.94 89 ASP A CA 1
ATOM 696 C C . ASP A 1 89 ? 3.826 4.534 -7.169 1.00 72.94 89 ASP A C 1
ATOM 698 O O . ASP A 1 89 ? 3.150 4.700 -6.155 1.00 72.94 89 ASP A O 1
ATOM 702 N N . PHE A 1 90 ? 5.066 4.034 -7.114 1.00 73.44 90 PHE A N 1
ATOM 703 C CA . PHE A 1 90 ? 5.747 3.693 -5.864 1.00 73.44 90 PHE A CA 1
ATOM 704 C C . PHE A 1 90 ? 5.955 4.922 -4.969 1.00 73.44 90 PHE A C 1
ATOM 706 O O . PHE A 1 90 ? 5.621 4.873 -3.789 1.00 73.44 90 PHE A O 1
ATOM 713 N N . LEU A 1 91 ? 6.449 6.039 -5.515 1.00 74.50 91 LEU A N 1
ATOM 714 C CA . LEU A 1 91 ? 6.632 7.285 -4.756 1.00 74.50 91 LEU A CA 1
ATOM 715 C C . LEU A 1 91 ? 5.313 7.904 -4.277 1.00 74.50 91 LEU A C 1
ATOM 717 O O . LEU A 1 91 ? 5.314 8.643 -3.304 1.00 74.50 91 LEU A O 1
ATOM 721 N N . LEU A 1 92 ? 4.201 7.641 -4.966 1.00 70.50 92 LEU A N 1
ATOM 722 C CA . LEU A 1 92 ? 2.869 8.074 -4.540 1.00 70.50 92 LEU A CA 1
ATOM 723 C C . LEU A 1 92 ? 2.260 7.160 -3.469 1.00 70.50 92 LEU A C 1
ATOM 725 O O . LEU A 1 92 ? 1.367 7.597 -2.740 1.00 70.50 92 LEU A O 1
ATOM 729 N N . ALA A 1 93 ? 2.690 5.898 -3.419 1.00 71.19 93 ALA A N 1
ATOM 730 C CA . ALA A 1 93 ? 2.238 4.915 -2.441 1.00 71.19 93 ALA A CA 1
ATOM 731 C C . ALA A 1 93 ? 2.944 5.042 -1.083 1.00 71.19 93 ALA A C 1
ATOM 733 O O . ALA A 1 93 ? 2.372 4.628 -0.073 1.00 71.19 93 ALA A O 1
ATOM 734 N N . MET A 1 94 ? 4.161 5.591 -1.080 1.00 69.31 94 MET A N 1
ATOM 735 C CA . MET A 1 94 ? 5.005 5.817 0.100 1.00 69.31 94 MET A CA 1
ATOM 736 C C . MET A 1 94 ? 4.846 7.237 0.646 1.00 69.31 94 MET A C 1
ATOM 738 O O . MET A 1 94 ? 4.864 7.377 1.888 1.00 69.31 94 MET A O 1
#

Foldseek 3Di:
DVVVVVVVVVCVLVVVCPVVVVVVLVVDPQLVSLLVVLVVSLVVLVVVQCVVQNVHRPPVVVVVSVQLVVLSVVLVVCSVPHSVVNVVSSVRND

Secondary structure (DSSP, 8-state):
-HHHHHHHHHHHHHHHS-HHHHHHHHHSS-THHHHHHHHHHHHHHHHHHHHHHTT---HHHHHHHHHHHHHHHHHHHHTTT-HHHHHHHHHHH-

pLDDT: mean 72.98, std 15.28, range [43.69, 91.88]

Radius of gyration: 14.44 Å; chains: 1; bounding box: 34×20×43 Å

Sequence (94 aa):
MKKLAVFAIIVLIFGTISPSLVDHAYGQSDPSILLRIAVQADKQIVNQLDRVYGDQIPNNLQILYDKGHRAVYSLDKSLPNDIEKAKQDFLLAM